Protein AF-A0A6I3FHK5-F1 (afdb_monomer)

Mean predicted aligned error: 8.07 Å

Structure (mmCIF, N/CA/C/O backbone):
data_AF-A0A6I3FHK5-F1
#
_entry.id   AF-A0A6I3FHK5-F1
#
loop_
_atom_site.group_PDB
_atom_site.id
_atom_site.type_symbol
_atom_site.label_atom_id
_atom_site.label_alt_id
_atom_site.label_comp_id
_atom_site.label_asym_id
_atom_site.label_entity_id
_atom_site.label_seq_id
_atom_site.pdbx_PDB_ins_code
_atom_site.Cartn_x
_atom_site.Cartn_y
_atom_site.Cartn_z
_atom_site.occupancy
_atom_site.B_iso_or_equiv
_atom_site.auth_seq_id
_atom_site.auth_comp_id
_atom_site.auth_asym_id
_atom_site.auth_atom_id
_atom_site.pdbx_PDB_model_num
ATOM 1 N N . MET A 1 1 ? -15.840 -1.293 -9.254 1.00 64.50 1 MET A N 1
ATOM 2 C CA . MET A 1 1 ? -15.167 -0.507 -8.200 1.00 64.50 1 MET A CA 1
ATOM 3 C C . MET A 1 1 ? -13.801 -1.143 -8.009 1.00 64.50 1 MET A C 1
ATOM 5 O O . MET A 1 1 ? -13.773 -2.307 -7.636 1.00 64.50 1 MET A O 1
ATOM 9 N N . ALA A 1 2 ? -12.707 -0.480 -8.381 1.00 62.88 2 ALA A N 1
ATOM 10 C CA . ALA A 1 2 ? -11.377 -1.048 -8.165 1.00 62.88 2 ALA A CA 1
ATOM 11 C C . ALA A 1 2 ? -11.092 -1.040 -6.657 1.00 62.88 2 ALA A C 1
ATOM 13 O O . ALA A 1 2 ? -11.095 0.024 -6.040 1.00 62.88 2 ALA A O 1
ATOM 14 N N . ASP A 1 3 ? -10.929 -2.214 -6.052 1.00 82.38 3 ASP A N 1
ATOM 15 C CA . ASP A 1 3 ? -10.585 -2.313 -4.637 1.00 82.38 3 ASP A CA 1
ATOM 16 C C . ASP A 1 3 ? -9.061 -2.240 -4.504 1.00 82.38 3 ASP A C 1
ATOM 18 O O . ASP A 1 3 ? -8.349 -3.235 -4.629 1.00 82.38 3 ASP A O 1
ATOM 22 N N . HIS A 1 4 ? -8.560 -1.023 -4.289 1.00 80.75 4 HIS A N 1
ATOM 23 C CA . HIS A 1 4 ? -7.129 -0.753 -4.147 1.00 80.75 4 HIS A CA 1
ATOM 24 C C . HIS A 1 4 ? -6.490 -1.540 -2.994 1.00 80.75 4 HIS A C 1
ATOM 26 O O . HIS A 1 4 ? -5.310 -1.879 -3.068 1.00 80.75 4 HIS A O 1
ATOM 32 N N . TYR A 1 5 ? -7.264 -1.863 -1.954 1.00 84.06 5 TYR A N 1
ATOM 33 C CA . TYR A 1 5 ? -6.790 -2.643 -0.816 1.00 84.06 5 TYR A CA 1
ATOM 34 C C . TYR A 1 5 ? -6.628 -4.113 -1.206 1.00 84.06 5 TYR A C 1
ATOM 36 O O . TYR A 1 5 ? -5.579 -4.694 -0.940 1.00 84.06 5 TYR A O 1
ATOM 44 N N . GLN A 1 6 ? -7.588 -4.685 -1.945 1.00 82.81 6 GLN A N 1
ATOM 45 C CA . GLN A 1 6 ? -7.428 -6.024 -2.526 1.00 82.81 6 GLN A CA 1
ATOM 46 C C . GLN A 1 6 ? -6.263 -6.098 -3.516 1.00 82.81 6 GLN A C 1
ATOM 48 O O . GLN A 1 6 ? -5.511 -7.066 -3.476 1.00 82.81 6 GLN A O 1
ATOM 53 N N . THR A 1 7 ? -6.075 -5.087 -4.372 1.00 84.50 7 THR A N 1
ATOM 54 C CA . THR A 1 7 ? -4.947 -5.061 -5.321 1.00 84.50 7 THR A CA 1
ATOM 55 C C . THR A 1 7 ? -3.598 -5.050 -4.604 1.00 84.50 7 THR A C 1
ATOM 57 O O . THR A 1 7 ? -2.663 -5.710 -5.041 1.00 84.50 7 THR A O 1
ATOM 60 N N . LEU A 1 8 ? -3.499 -4.333 -3.483 1.00 84.50 8 LEU A N 1
ATOM 61 C CA . LEU A 1 8 ? -2.300 -4.319 -2.645 1.00 84.50 8 LEU A CA 1
ATOM 62 C C . LEU A 1 8 ? -2.219 -5.513 -1.674 1.00 84.50 8 LEU A C 1
ATOM 64 O O . LEU A 1 8 ? -1.213 -5.653 -0.982 1.00 84.50 8 LEU A O 1
ATOM 68 N N . GLY A 1 9 ? -3.247 -6.364 -1.604 1.00 85.44 9 GLY A N 1
ATOM 69 C CA . GLY A 1 9 ? -3.313 -7.497 -0.677 1.00 85.44 9 GLY A CA 1
ATOM 70 C C . GLY A 1 9 ? -3.398 -7.092 0.798 1.00 85.44 9 GLY A C 1
ATOM 71 O O . GLY A 1 9 ? -2.980 -7.853 1.669 1.00 85.44 9 GLY A O 1
ATOM 72 N N . VAL A 1 10 ? -3.900 -5.892 1.088 1.00 86.81 10 VAL A N 1
ATOM 73 C CA . VAL A 1 10 ? -4.034 -5.348 2.445 1.00 86.81 10 VAL A CA 1
ATOM 74 C C . VAL A 1 10 ? -5.500 -5.270 2.857 1.00 86.81 10 VAL A C 1
ATOM 76 O O . VAL A 1 10 ? -6.402 -5.190 2.023 1.00 86.81 10 VAL A O 1
ATOM 79 N N . ALA A 1 11 ? -5.750 -5.292 4.163 1.00 87.56 11 ALA A N 1
ATOM 80 C CA . ALA A 1 11 ? -7.086 -5.077 4.694 1.00 87.56 11 ALA A CA 1
ATOM 81 C C . ALA A 1 11 ? -7.531 -3.612 4.494 1.00 87.56 11 ALA A C 1
ATOM 83 O O . ALA A 1 11 ? -6.709 -2.710 4.336 1.00 87.56 11 ALA A O 1
ATOM 84 N N . ARG A 1 12 ? -8.844 -3.356 4.485 1.00 85.00 12 ARG A N 1
ATOM 85 C CA . ARG A 1 12 ? -9.386 -1.991 4.305 1.00 85.00 12 ARG A CA 1
ATOM 86 C C . ARG A 1 12 ? -9.099 -1.061 5.483 1.00 85.00 12 ARG A C 1
ATOM 88 O O . ARG A 1 12 ? -9.150 0.153 5.322 1.00 85.00 12 ARG A O 1
ATOM 95 N N . ASP A 1 13 ? -8.825 -1.633 6.646 1.00 87.56 13 ASP A N 1
ATOM 96 C CA . ASP A 1 13 ? -8.394 -0.952 7.863 1.00 87.56 13 ASP A CA 1
ATOM 97 C C . ASP A 1 13 ? -6.863 -0.872 7.989 1.00 87.56 13 ASP A C 1
ATOM 99 O O . ASP A 1 13 ? -6.364 -0.367 8.994 1.00 87.56 13 ASP A O 1
ATOM 103 N N . ALA A 1 14 ? -6.117 -1.335 6.976 1.00 87.06 14 ALA A N 1
ATOM 104 C CA . ALA A 1 14 ? -4.664 -1.305 6.997 1.00 87.06 14 ALA A CA 1
ATOM 105 C C . ALA A 1 14 ? -4.142 0.123 7.171 1.00 87.06 14 ALA A C 1
ATOM 107 O O . ALA A 1 14 ? -4.581 1.079 6.522 1.00 87.06 14 ALA A O 1
ATOM 108 N N . SER A 1 15 ? -3.146 0.250 8.039 1.00 90.25 15 SER A N 1
ATOM 109 C CA . SER A 1 15 ? -2.473 1.512 8.298 1.00 90.25 15 SER A CA 1
ATOM 110 C C . SER A 1 15 ? -1.673 1.978 7.078 1.00 90.25 15 SER A C 1
ATOM 112 O O . SER A 1 15 ? -1.242 1.189 6.231 1.00 90.25 15 SER A O 1
ATOM 114 N N . ALA A 1 16 ? -1.405 3.285 7.005 1.00 89.00 16 ALA A N 1
ATOM 115 C CA . ALA A 1 16 ? -0.583 3.857 5.938 1.00 89.00 16 ALA A CA 1
ATOM 116 C C . ALA A 1 16 ? 0.792 3.166 5.821 1.00 89.00 16 ALA A C 1
ATOM 118 O O . ALA A 1 16 ? 1.310 3.000 4.716 1.00 89.00 16 ALA A O 1
ATOM 119 N N . ASP A 1 17 ? 1.360 2.711 6.940 1.00 89.88 17 ASP A N 1
ATOM 120 C CA . ASP A 1 17 ? 2.633 1.991 6.963 1.00 89.88 17 ASP A CA 1
ATOM 121 C C . ASP A 1 17 ? 2.537 0.590 6.350 1.00 89.88 17 ASP A C 1
ATOM 123 O O . ASP A 1 17 ? 3.446 0.178 5.620 1.00 89.88 17 ASP A O 1
ATOM 127 N N . GLU A 1 18 ? 1.442 -0.130 6.593 1.00 87.62 18 GLU A N 1
ATOM 128 C CA . GLU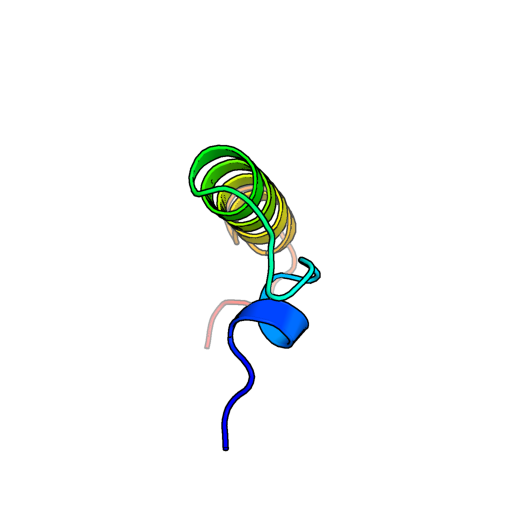 A 1 18 ? 1.178 -1.443 5.994 1.00 87.62 18 GLU A CA 1
ATOM 129 C C . GLU A 1 18 ? 0.954 -1.329 4.488 1.00 87.62 18 GLU A C 1
ATOM 131 O O . GLU A 1 18 ? 1.587 -2.059 3.725 1.00 87.62 18 GLU A O 1
ATOM 136 N N . ILE A 1 19 ? 0.170 -0.340 4.050 1.00 88.62 19 ILE A N 1
ATOM 137 C CA . ILE A 1 19 ? -0.037 -0.019 2.630 1.00 88.62 19 ILE A 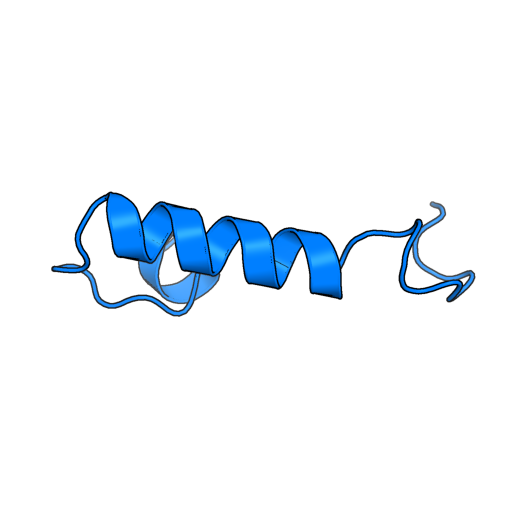CA 1
ATOM 138 C C . ILE A 1 19 ? 1.311 0.257 1.951 1.00 88.62 19 ILE A C 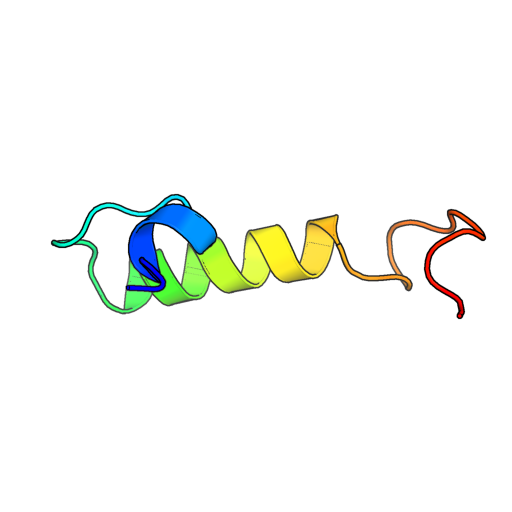1
ATOM 140 O O . ILE A 1 19 ? 1.631 -0.311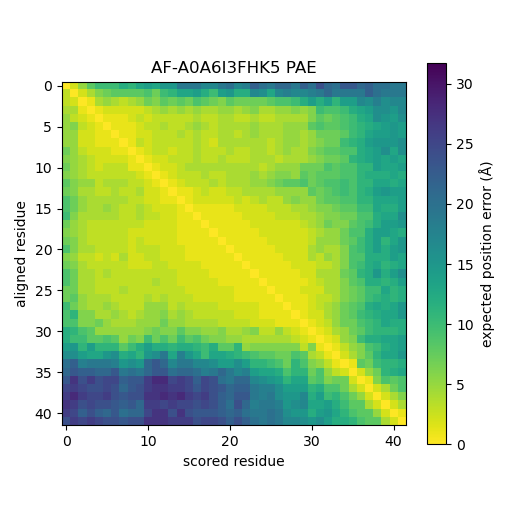 0.905 1.00 88.62 19 ILE A O 1
ATOM 144 N N . LYS A 1 20 ? 2.159 1.086 2.574 1.00 89.00 20 LYS A N 1
ATOM 145 C CA . LYS A 1 20 ? 3.471 1.451 2.023 1.00 89.00 20 LYS A CA 1
ATOM 146 C C . LYS A 1 20 ? 4.429 0.257 1.969 1.00 89.00 20 LYS A C 1
ATOM 148 O O . LYS A 1 20 ? 5.275 0.192 1.077 1.00 89.00 20 LYS A O 1
ATOM 153 N N . ARG A 1 21 ? 4.349 -0.669 2.931 1.00 89.25 21 ARG A N 1
ATOM 154 C CA . ARG A 1 21 ? 5.140 -1.912 2.940 1.00 89.25 21 ARG A CA 1
ATOM 155 C C . ARG A 1 21 ? 4.669 -2.879 1.857 1.00 89.25 21 ARG A C 1
ATOM 157 O O . ARG A 1 21 ? 5.516 -3.369 1.114 1.00 89.25 21 ARG A O 1
ATOM 164 N N . ALA A 1 22 ? 3.361 -3.098 1.742 1.00 88.75 22 ALA A N 1
ATOM 165 C CA . ALA A 1 22 ? 2.764 -3.966 0.733 1.00 88.75 22 ALA A CA 1
ATOM 166 C C . ALA A 1 22 ? 3.083 -3.478 -0.686 1.00 88.75 22 ALA A C 1
ATOM 168 O O . ALA A 1 22 ? 3.599 -4.247 -1.493 1.00 88.75 22 ALA A O 1
ATOM 169 N N . TYR A 1 23 ? 2.925 -2.174 -0.941 1.00 88.56 23 TYR A N 1
ATOM 170 C CA . TYR A 1 23 ? 3.299 -1.563 -2.217 1.00 88.56 23 TYR A CA 1
ATOM 171 C C . TYR A 1 23 ? 4.773 -1.794 -2.564 1.00 88.56 23 TYR A C 1
ATOM 173 O O . TYR A 1 23 ? 5.082 -2.254 -3.655 1.00 88.56 23 TYR A O 1
ATOM 181 N N . ARG A 1 24 ? 5.706 -1.526 -1.636 1.00 88.00 24 ARG A N 1
ATOM 182 C CA . ARG A 1 24 ? 7.144 -1.731 -1.899 1.00 88.00 24 ARG A CA 1
ATOM 183 C C . ARG A 1 24 ? 7.504 -3.194 -2.138 1.00 88.00 24 ARG A C 1
ATOM 185 O O . ARG A 1 24 ? 8.450 -3.458 -2.871 1.00 88.00 24 ARG A O 1
ATOM 192 N N . LYS A 1 25 ? 6.809 -4.124 -1.482 1.00 85.44 25 LYS A N 1
ATOM 193 C CA . LYS A 1 25 ? 7.011 -5.559 -1.683 1.00 85.44 25 LYS A CA 1
ATOM 194 C C . LYS A 1 25 ? 6.558 -5.961 -3.086 1.00 85.44 25 LYS A C 1
ATOM 196 O O . LYS A 1 25 ? 7.372 -6.473 -3.843 1.00 85.44 25 LYS A O 1
ATOM 201 N N . LEU A 1 26 ? 5.324 -5.615 -3.449 1.00 84.12 26 LEU A N 1
ATOM 202 C CA . LEU A 1 26 ? 4.754 -5.908 -4.762 1.00 84.12 26 LEU A CA 1
ATOM 203 C C . LEU A 1 26 ? 5.548 -5.240 -5.893 1.00 84.12 26 LEU A C 1
ATOM 205 O O . LEU A 1 26 ? 5.851 -5.871 -6.895 1.00 84.12 26 LEU A O 1
ATOM 209 N N . ALA A 1 27 ? 5.961 -3.985 -5.701 1.00 84.12 27 ALA A N 1
ATOM 210 C CA . ALA A 1 27 ? 6.770 -3.251 -6.666 1.00 84.12 27 ALA A CA 1
ATOM 211 C C . ALA A 1 27 ? 8.136 -3.896 -6.907 1.00 84.12 27 ALA A C 1
ATOM 213 O O . ALA A 1 27 ? 8.638 -3.789 -8.011 1.00 84.12 27 ALA A O 1
ATOM 214 N N . ARG A 1 28 ? 8.742 -4.539 -5.896 1.00 81.25 28 ARG A N 1
ATOM 215 C CA . ARG A 1 28 ? 9.996 -5.295 -6.050 1.00 81.25 28 ARG A CA 1
ATOM 216 C C . ARG A 1 28 ? 9.771 -6.653 -6.700 1.00 81.25 28 ARG A C 1
ATOM 218 O O . ARG A 1 28 ? 10.603 -7.076 -7.480 1.00 81.25 28 ARG A O 1
ATOM 225 N N . GLU A 1 29 ? 8.674 -7.329 -6.380 1.00 78.00 29 GLU A N 1
ATOM 226 C CA . GLU A 1 29 ? 8.330 -8.620 -6.990 1.00 78.00 29 GLU A CA 1
ATOM 227 C C . GLU A 1 29 ? 7.992 -8.476 -8.480 1.00 78.00 29 GLU A C 1
ATOM 229 O O . GLU A 1 29 ? 8.367 -9.326 -9.280 1.00 78.00 29 GLU A O 1
ATOM 234 N N . LEU A 1 30 ? 7.335 -7.377 -8.854 1.00 77.75 30 LEU A N 1
ATOM 235 C CA . LEU A 1 30 ? 6.980 -7.048 -10.235 1.00 77.75 30 LEU A CA 1
ATOM 236 C C . LEU A 1 30 ? 8.002 -6.135 -10.926 1.00 77.75 30 LEU A C 1
ATOM 238 O O . LEU A 1 30 ? 7.772 -5.733 -12.065 1.00 77.75 30 LEU A O 1
ATOM 242 N N . HIS A 1 31 ? 9.093 -5.743 -10.256 1.00 78.12 31 HIS A N 1
ATOM 243 C CA . HIS A 1 31 ? 10.047 -4.827 -10.874 1.00 78.12 31 HIS A CA 1
ATOM 244 C C . HIS A 1 31 ? 10.803 -5.555 -11.996 1.00 78.12 31 HIS A C 1
ATOM 246 O O . HIS A 1 31 ? 11.435 -6.581 -11.716 1.00 78.12 31 HIS A O 1
ATOM 252 N N . PRO A 1 32 ? 10.851 -4.996 -13.214 1.00 73.06 32 PRO A N 1
ATOM 253 C CA . PRO A 1 32 ? 11.592 -5.59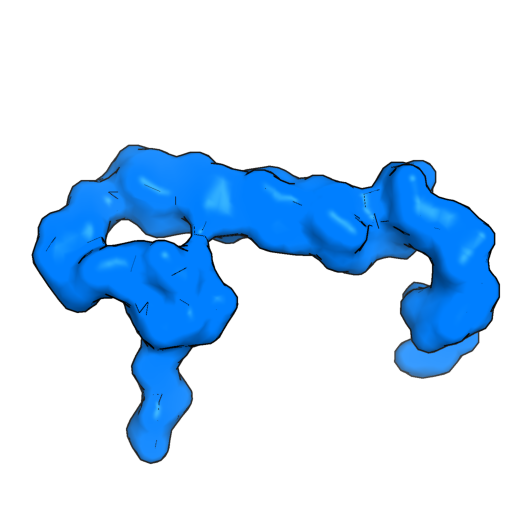5 -14.325 1.00 73.06 32 PRO A CA 1
ATOM 254 C C . PRO A 1 32 ? 13.100 -5.713 -14.031 1.00 73.06 32 PRO A C 1
ATOM 256 O O . PRO A 1 32 ? 13.745 -6.656 -14.467 1.00 73.06 32 PRO A O 1
ATOM 259 N N . ASP A 1 33 ? 13.670 -4.806 -13.225 1.00 73.75 33 ASP A N 1
ATOM 260 C CA . ASP A 1 33 ? 15.100 -4.871 -12.866 1.00 73.75 33 ASP A CA 1
ATOM 261 C C . ASP A 1 33 ? 15.492 -6.026 -11.923 1.00 73.75 33 ASP A C 1
ATOM 263 O O . ASP A 1 33 ? 16.664 -6.397 -11.892 1.00 73.75 33 ASP A O 1
ATOM 267 N N . VAL A 1 34 ? 14.570 -6.570 -11.112 1.00 64.94 34 VAL A N 1
ATOM 268 C CA . VAL A 1 34 ? 14.880 -7.698 -10.196 1.00 64.94 34 VAL A CA 1
ATOM 269 C C . VAL A 1 34 ? 14.375 -9.037 -10.709 1.00 64.94 34 VAL A C 1
ATOM 271 O O . VAL A 1 34 ? 14.878 -10.064 -10.254 1.00 64.94 34 VAL A O 1
ATOM 274 N N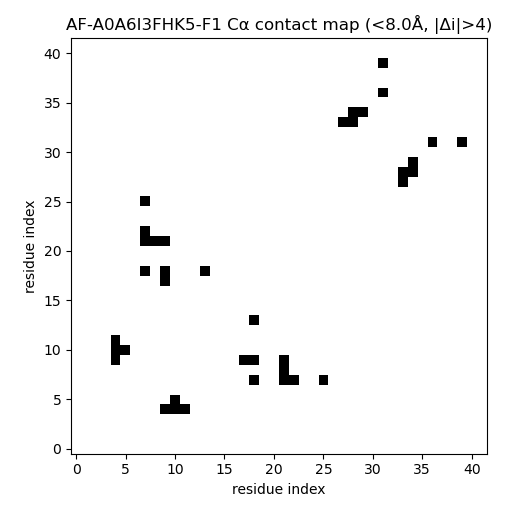 . ASN A 1 35 ? 13.444 -9.038 -11.663 1.00 54.97 35 ASN A N 1
ATOM 275 C CA 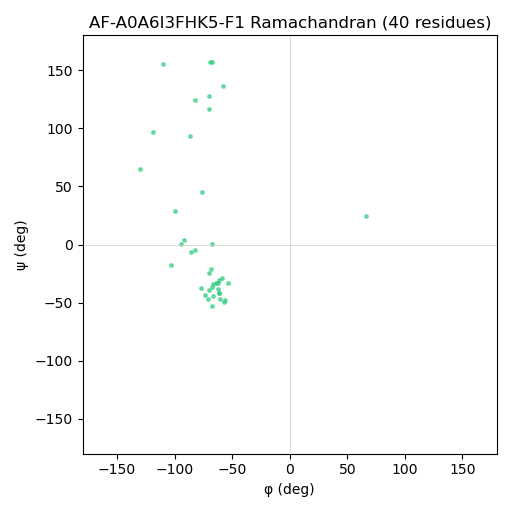. ASN A 1 35 ? 13.002 -10.244 -12.343 1.00 54.97 35 ASN A CA 1
ATOM 276 C C . ASN A 1 35 ? 13.317 -10.100 -13.843 1.00 54.97 35 ASN A C 1
ATOM 278 O O . ASN A 1 35 ? 12.548 -9.456 -14.555 1.00 54.97 35 ASN A O 1
ATOM 282 N N . PRO A 1 36 ? 14.450 -10.646 -14.330 1.00 55.09 36 PRO A N 1
ATOM 283 C CA . PRO A 1 36 ? 14.871 -10.548 -15.725 1.00 55.09 36 PRO A CA 1
ATOM 284 C C . PRO A 1 36 ? 14.058 -11.502 -16.615 1.00 55.09 36 PRO A C 1
ATOM 286 O O . PRO A 1 36 ? 14.623 -12.237 -17.423 1.00 55.09 36 PRO A O 1
ATOM 289 N N . ASP A 1 37 ? 12.737 -11.530 -16.434 1.00 56.62 37 ASP A N 1
ATOM 290 C CA . ASP A 1 37 ? 11.842 -12.218 -17.349 1.00 56.62 37 ASP A CA 1
ATOM 291 C C . ASP A 1 37 ? 11.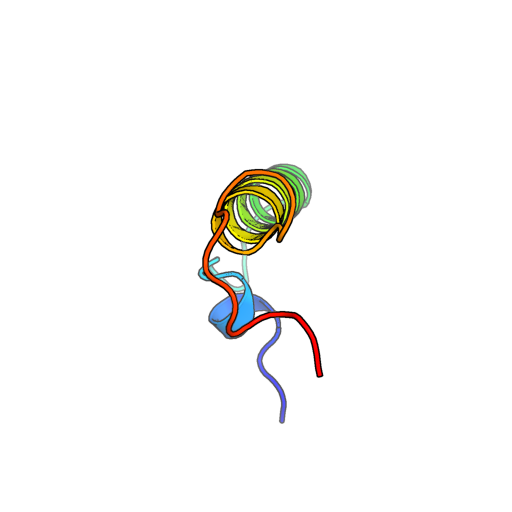571 -11.289 -18.545 1.00 56.62 37 ASP A C 1
ATOM 293 O O . ASP A 1 37 ? 11.126 -10.150 -18.358 1.00 56.62 37 ASP A O 1
ATOM 297 N N . PRO A 1 38 ? 11.838 -11.736 -19.783 1.00 56.62 38 PRO A N 1
ATOM 298 C CA . PRO A 1 38 ? 11.726 -10.915 -20.988 1.00 56.62 38 PRO A CA 1
ATOM 299 C C . PRO A 1 38 ? 10.285 -10.511 -21.360 1.00 56.62 38 PRO A C 1
ATOM 301 O O . PRO A 1 38 ? 10.103 -9.818 -22.354 1.00 56.62 38 PRO A O 1
ATOM 304 N N . GLU A 1 39 ? 9.268 -10.903 -20.586 1.00 56.09 39 GLU A N 1
ATOM 305 C CA . GLU A 1 39 ? 7.850 -10.589 -20.841 1.00 56.09 39 GLU A CA 1
ATOM 306 C C . GLU A 1 39 ? 7.378 -9.231 -20.284 1.00 56.09 39 GLU A C 1
ATOM 308 O O . GLU A 1 39 ? 6.258 -8.820 -20.569 1.00 56.09 39 GLU A O 1
ATOM 313 N N . VAL A 1 40 ? 8.203 -8.496 -19.524 1.00 52.12 40 VAL A N 1
ATOM 314 C CA . VAL A 1 40 ? 7.840 -7.164 -18.968 1.00 52.12 40 VAL A CA 1
ATOM 315 C C . VAL A 1 40 ? 8.418 -6.010 -19.809 1.00 52.12 40 VAL A C 1
ATOM 317 O O . VAL A 1 40 ? 8.743 -4.930 -19.309 1.00 52.12 40 VAL A O 1
ATOM 320 N N . GLN A 1 41 ? 8.607 -6.250 -21.104 1.00 43.22 41 GLN A N 1
ATOM 321 C CA . GLN A 1 41 ? 9.085 -5.274 -22.083 1.00 43.22 41 GLN A CA 1
ATOM 322 C C . GLN A 1 41 ? 8.156 -5.285 -23.306 1.00 43.22 41 GLN A C 1
ATOM 324 O O . GLN A 1 41 ? 8.581 -5.658 -24.392 1.00 43.22 41 GLN A O 1
ATOM 329 N N . ASP A 1 42 ? 6.895 -4.897 -23.125 1.00 44.12 42 ASP A N 1
ATOM 330 C CA . ASP A 1 42 ? 6.029 -4.389 -24.201 1.00 44.12 42 ASP A CA 1
ATOM 331 C C . ASP A 1 42 ? 5.076 -3.319 -23.642 1.00 44.12 42 ASP A C 1
ATOM 333 O O . ASP A 1 42 ? 4.547 -3.513 -22.519 1.00 44.12 42 ASP A O 1
#

Foldseek 3Di:
DDPLCVVLVHDPPDDPVRSVVSVVVVCCVPPCVNPVDVPVPD

pLDDT: mean 77.0, std 13.81, range [43.22, 90.25]

Secondary structure (DSSP, 8-state):
---HHHHHT--TT--HHHHHHHHHHHHHHS-TTTS--TTS--

Nearest PDB structures (foldseek):
  4j80-assembly2_D  TM=8.180E-01  e=8.802E-03  Thermus thermophilus HB8
  6psi-assembly1_C  TM=8.191E-01  e=9.441E-03  Thermus thermophilus HB8
  2och-assembly1_A  TM=7.426E-01  e=3.111E-02  Caenorhabditis elegans
  2lo1-assembly1_A  TM=7.715E-01  e=7.217E-02  Ho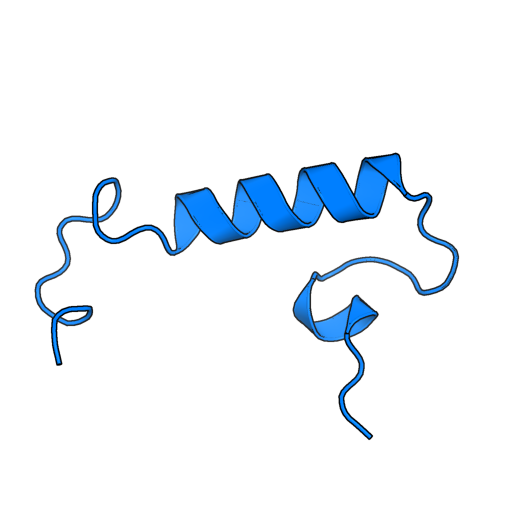mo sapiens
  8eod-assembly1_A  TM=6.355E-01  e=5.082E-02  Saccharomyces cerevisiae S288C

Radius of gyration: 12.59 Å; Cα contacts (8 Å, |Δi|>4): 19; chains: 1; bounding box: 30×16×32 Å

Sequence (42 aa):
MADHYQTLGVARDASADEIKRAYRKLARELHPDVNPDPEVQD

Solvent-accessible surface area (backbone atoms only — not comparable to full-atom values): 2734 Å² total; per-residue (Å²): 132,88,56,66,37,64,75,51,72,43,60,91,83,53,49,73,66,54,53,55,48,36,46,55,50,51,50,51,71,70,26,58,91,75,41,86,58,83,83,78,74,128